Protein AF-A0A9E3Z6S1-F1 (afdb_monomer_lite)

Sequence (61 aa):
MPVLGLILLLLFIANVWAIISTLASNLPLWRRLLWVAVVCVPLVGLLLWLAFGPRAVGRRA

Structure (mmCIF, N/CA/C/O backbone):
data_AF-A0A9E3Z6S1-F1
#
_entry.id   AF-A0A9E3Z6S1-F1
#
loop_
_atom_site.group_PDB
_atom_site.id
_atom_site.type_symbol
_atom_site.label_atom_id
_atom_site.label_alt_id
_atom_site.label_comp_id
_atom_site.label_asym_id
_atom_site.label_entity_id
_atom_site.label_seq_id
_atom_site.pdbx_PDB_ins_code
_atom_site.Cartn_x
_atom_site.Cartn_y
_atom_site.Cartn_z
_atom_site.occupancy
_atom_site.B_iso_or_equiv
_atom_site.auth_seq_id
_atom_site.auth_comp_id
_atom_site.auth_asym_id
_atom_site.auth_atom_id
_atom_site.pdbx_PDB_model_num
ATOM 1 N N . MET A 1 1 ? 16.483 -1.542 -24.190 1.00 61.56 1 MET A N 1
ATOM 2 C CA . MET A 1 1 ? 15.201 -0.832 -23.976 1.00 61.56 1 MET A CA 1
ATOM 3 C C . MET A 1 1 ? 15.068 -0.448 -22.495 1.00 61.56 1 MET A C 1
ATOM 5 O O . MET A 1 1 ? 14.386 -1.143 -21.754 1.00 61.56 1 MET A O 1
ATOM 9 N N . PRO A 1 2 ? 15.767 0.607 -22.027 1.00 77.75 2 PRO A N 1
ATOM 10 C CA . PRO A 1 2 ? 15.914 0.943 -20.596 1.00 77.75 2 PRO A CA 1
ATOM 11 C C . PRO A 1 2 ? 14.618 1.407 -19.905 1.00 77.75 2 PRO A C 1
ATOM 13 O O . PRO A 1 2 ? 14.528 1.404 -18.681 1.00 77.75 2 PRO A O 1
ATOM 16 N N . VAL A 1 3 ? 13.598 1.765 -20.687 1.00 85.44 3 VAL A N 1
ATOM 17 C CA . VAL A 1 3 ? 12.324 2.319 -20.207 1.00 85.44 3 VAL A CA 1
ATOM 18 C C . VAL A 1 3 ? 11.576 1.350 -19.284 1.00 85.44 3 VAL A C 1
ATOM 20 O O . VAL A 1 3 ? 11.026 1.779 -18.274 1.00 85.44 3 VAL A O 1
ATOM 23 N N . LEU A 1 4 ? 11.609 0.040 -19.564 1.00 86.94 4 LEU A N 1
ATOM 24 C CA . LEU A 1 4 ? 10.940 -0.948 -18.709 1.00 86.94 4 LEU A CA 1
ATOM 25 C C . LEU A 1 4 ? 11.530 -0.985 -17.291 1.00 86.94 4 LEU A C 1
ATOM 27 O O . LEU A 1 4 ? 10.778 -1.048 -16.325 1.00 86.94 4 LEU A O 1
ATOM 31 N N . GLY A 1 5 ? 12.856 -0.898 -17.149 1.00 88.56 5 GLY A N 1
ATOM 32 C CA . GLY A 1 5 ? 13.512 -0.940 -15.837 1.00 88.56 5 GLY A CA 1
ATOM 33 C C . GLY A 1 5 ? 13.102 0.229 -14.937 1.00 88.56 5 GLY A C 1
ATOM 34 O O . GLY A 1 5 ? 12.823 0.033 -13.756 1.00 88.56 5 GLY A O 1
ATOM 35 N N . LEU A 1 6 ? 12.982 1.429 -15.515 1.00 90.06 6 LEU A N 1
ATOM 36 C CA . LEU A 1 6 ? 12.496 2.616 -14.805 1.00 90.06 6 LEU A CA 1
ATOM 37 C C . LEU A 1 6 ? 11.030 2.475 -14.376 1.00 90.06 6 LEU A C 1
ATOM 39 O O . LEU A 1 6 ? 10.688 2.852 -13.257 1.00 90.06 6 LEU A O 1
ATOM 43 N N . ILE A 1 7 ? 10.175 1.897 -15.225 1.00 90.06 7 ILE A N 1
ATOM 44 C CA . ILE A 1 7 ? 8.756 1.676 -14.902 1.00 90.06 7 ILE A CA 1
ATOM 45 C C . ILE A 1 7 ? 8.606 0.683 -13.743 1.00 90.06 7 ILE A C 1
ATOM 47 O O . ILE A 1 7 ? 7.836 0.946 -12.819 1.00 90.06 7 ILE A O 1
ATOM 51 N N . LEU A 1 8 ? 9.354 -0.426 -13.747 1.00 88.62 8 LEU A N 1
ATOM 52 C CA . LEU A 1 8 ? 9.325 -1.390 -12.641 1.00 88.62 8 LEU A CA 1
ATOM 53 C C . LEU A 1 8 ? 9.832 -0.779 -11.329 1.00 88.62 8 LEU A C 1
ATOM 55 O O . LEU A 1 8 ? 9.241 -1.025 -10.278 1.00 88.62 8 LEU A O 1
ATOM 59 N N . LEU A 1 9 ? 10.886 0.041 -11.383 1.00 90.44 9 LEU A N 1
ATOM 60 C CA . LEU A 1 9 ? 11.404 0.730 -10.201 1.00 90.44 9 LEU A CA 1
ATOM 61 C C . LEU A 1 9 ? 10.365 1.698 -9.618 1.00 90.44 9 LEU A C 1
ATOM 63 O O . LEU A 1 9 ? 10.148 1.723 -8.407 1.00 90.44 9 LEU A O 1
ATOM 67 N N . LEU A 1 10 ? 9.677 2.451 -10.479 1.00 91.12 10 LEU A N 1
ATOM 68 C CA . LEU A 1 10 ? 8.628 3.374 -10.055 1.00 91.12 10 LEU A CA 1
ATOM 69 C C . LEU A 1 10 ? 7.427 2.628 -9.456 1.00 91.12 10 LEU A C 1
ATOM 71 O O . LEU A 1 10 ? 6.923 3.018 -8.403 1.00 91.12 10 LEU A O 1
ATOM 75 N N . LEU A 1 11 ? 7.008 1.523 -10.081 1.00 89.69 11 LEU A N 1
ATOM 76 C CA . LEU A 1 11 ? 5.936 0.660 -9.584 1.00 89.69 11 LEU A CA 1
ATOM 77 C C . LEU A 1 11 ? 6.273 0.062 -8.208 1.00 89.69 11 LEU A C 1
ATOM 79 O O . LEU A 1 11 ? 5.397 -0.042 -7.347 1.00 89.69 11 LEU A O 1
ATOM 83 N N . PHE A 1 12 ? 7.532 -0.322 -7.995 1.00 90.50 12 PHE A N 1
ATOM 84 C CA . PHE A 1 12 ? 8.002 -0.861 -6.723 1.00 90.50 12 PHE A CA 1
ATOM 85 C C . PHE A 1 12 ? 7.948 0.190 -5.608 1.00 90.50 12 PHE A C 1
ATOM 87 O O . PHE A 1 12 ? 7.383 -0.065 -4.544 1.00 90.50 12 PHE A O 1
ATOM 94 N N . ILE A 1 13 ? 8.453 1.399 -5.871 1.00 93.62 13 ILE A N 1
ATOM 95 C CA . ILE A 1 13 ? 8.393 2.518 -4.917 1.00 93.62 13 ILE A CA 1
ATOM 96 C C . ILE A 1 13 ? 6.936 2.880 -4.602 1.00 93.62 13 ILE A C 1
ATOM 98 O O . ILE A 1 13 ? 6.573 3.042 -3.435 1.00 93.62 13 ILE A O 1
ATOM 102 N N . ALA A 1 14 ? 6.084 2.955 -5.627 1.00 90.75 14 ALA A N 1
ATOM 103 C CA . ALA A 1 14 ? 4.665 3.239 -5.457 1.00 90.75 14 ALA A CA 1
ATOM 104 C C . ALA A 1 14 ? 3.971 2.164 -4.599 1.00 90.75 14 ALA A C 1
ATOM 106 O O . ALA A 1 14 ? 3.135 2.501 -3.761 1.00 90.75 14 ALA A O 1
ATOM 107 N N . ASN A 1 15 ? 4.348 0.890 -4.753 1.00 87.75 15 ASN A N 1
ATOM 108 C CA . ASN A 1 15 ? 3.823 -0.206 -3.935 1.00 87.75 15 ASN A CA 1
ATOM 109 C C . ASN A 1 15 ? 4.140 -0.024 -2.455 1.00 87.75 15 ASN A C 1
ATOM 111 O O . ASN A 1 15 ? 3.244 -0.080 -1.612 1.00 87.75 15 ASN A O 1
ATOM 115 N N . VAL A 1 16 ? 5.407 0.242 -2.138 1.00 89.88 16 VAL A N 1
ATOM 116 C CA . VAL A 1 16 ? 5.844 0.493 -0.759 1.00 89.88 16 VAL A CA 1
ATOM 117 C C . VAL A 1 16 ? 5.089 1.683 -0.165 1.00 89.88 16 VAL A C 1
ATOM 119 O O . VAL A 1 16 ? 4.603 1.618 0.965 1.00 89.88 16 VAL A O 1
ATOM 122 N N . TRP A 1 17 ? 4.924 2.754 -0.941 1.00 90.19 17 TRP A N 1
ATOM 123 C CA . TRP A 1 17 ? 4.181 3.931 -0.506 1.00 90.19 17 TRP A CA 1
ATOM 124 C C . TRP A 1 17 ? 2.697 3.639 -0.229 1.00 90.19 17 TRP A C 1
ATOM 126 O O . TRP A 1 17 ? 2.179 4.069 0.804 1.00 90.19 17 TRP A O 1
ATOM 136 N N . ALA A 1 18 ? 2.028 2.855 -1.079 1.00 87.50 18 ALA A N 1
ATOM 137 C CA . ALA A 1 18 ? 0.640 2.445 -0.861 1.00 87.50 18 ALA A CA 1
ATOM 138 C C . ALA A 1 18 ? 0.472 1.648 0.447 1.00 87.50 18 ALA A C 1
ATOM 140 O O . ALA A 1 18 ? -0.500 1.853 1.180 1.00 87.50 18 ALA A O 1
ATO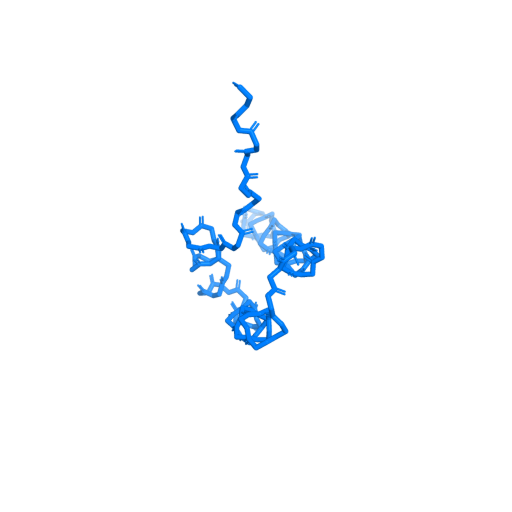M 141 N N . ILE A 1 19 ? 1.440 0.791 0.796 1.00 84.69 19 ILE A N 1
ATOM 142 C CA . ILE A 1 19 ? 1.451 0.071 2.080 1.00 84.69 19 ILE A CA 1
ATOM 143 C C . ILE A 1 19 ? 1.572 1.062 3.240 1.00 84.69 19 ILE A C 1
ATOM 145 O O . ILE A 1 19 ? 0.737 1.041 4.144 1.00 84.69 19 ILE A O 1
ATOM 149 N N . ILE A 1 20 ? 2.566 1.955 3.204 1.00 87.50 20 ILE A N 1
ATOM 150 C CA . ILE A 1 20 ? 2.810 2.945 4.268 1.00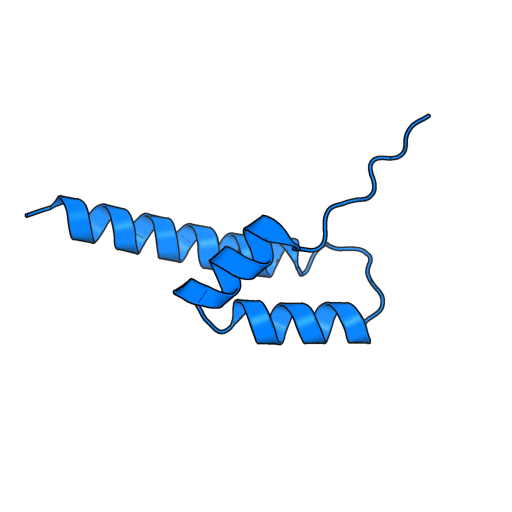 87.50 20 ILE A CA 1
ATOM 151 C C . ILE A 1 20 ? 1.594 3.856 4.467 1.00 87.50 20 ILE A C 1
ATOM 153 O O . ILE A 1 20 ? 1.243 4.147 5.606 1.00 87.50 20 ILE A O 1
ATOM 157 N N . SER A 1 21 ? 0.935 4.271 3.383 1.00 85.19 21 SER A N 1
ATOM 158 C CA . SER A 1 21 ? -0.251 5.128 3.435 1.00 85.19 21 SER A CA 1
ATOM 159 C C . SER A 1 21 ? -1.549 4.378 3.787 1.00 85.19 21 SER A C 1
ATOM 161 O O . SER A 1 21 ? -2.533 5.021 4.157 1.00 85.19 21 SER A O 1
ATOM 163 N N . THR A 1 22 ? -1.579 3.043 3.683 1.00 85.06 22 THR A N 1
ATOM 164 C CA . THR A 1 22 ? -2.673 2.187 4.197 1.00 85.06 22 THR A CA 1
ATOM 165 C C . THR A 1 22 ? -2.501 1.877 5.679 1.00 85.06 22 THR A C 1
ATOM 167 O O . THR A 1 22 ? -3.440 1.989 6.479 1.00 85.06 22 THR A O 1
ATOM 170 N N . LEU A 1 23 ? -1.260 1.592 6.087 1.00 82.06 23 LEU A N 1
ATOM 171 C CA . LEU A 1 23 ? -0.780 1.931 7.426 1.00 82.06 23 LEU A CA 1
ATOM 172 C C . LEU A 1 23 ? -0.917 3.470 7.591 1.00 82.06 23 LEU A C 1
ATOM 174 O O . LEU A 1 23 ? -1.449 4.075 6.707 1.00 82.06 23 LEU A O 1
ATOM 178 N N . ALA A 1 24 ? -0.567 4.196 8.644 1.00 81.25 24 ALA A N 1
ATOM 179 C CA . ALA A 1 24 ? -0.905 5.644 8.773 1.00 81.25 24 ALA A CA 1
ATOM 180 C C . ALA A 1 24 ? -2.406 6.089 8.658 1.00 81.25 24 ALA A C 1
ATOM 182 O O . ALA A 1 24 ? -2.789 7.029 9.349 1.00 81.25 24 ALA A O 1
ATOM 183 N N . SER A 1 25 ? -3.289 5.451 7.876 1.00 78.44 25 SER A N 1
ATOM 184 C CA . SER A 1 25 ? -4.712 5.759 7.781 1.00 78.44 25 SER A CA 1
ATOM 185 C C . SER A 1 25 ? -5.419 5.423 9.096 1.00 78.44 25 SER A C 1
ATOM 187 O O . SER A 1 25 ? -5.247 4.342 9.669 1.00 78.44 25 SER A O 1
ATOM 189 N N . ASN A 1 26 ? -6.231 6.362 9.587 1.00 76.44 26 ASN A N 1
ATOM 190 C CA . ASN A 1 26 ? -6.984 6.216 10.834 1.00 76.44 26 ASN A CA 1
ATOM 191 C C . ASN A 1 26 ? -8.327 5.501 10.594 1.00 76.44 26 ASN A C 1
ATOM 193 O O . ASN A 1 26 ? -9.394 5.998 10.951 1.00 76.44 26 ASN A O 1
ATOM 197 N N . LEU A 1 27 ? -8.281 4.370 9.886 1.00 78.56 27 LEU A N 1
ATOM 198 C CA . LEU A 1 27 ? -9.443 3.524 9.622 1.00 78.56 27 LEU A CA 1
ATOM 199 C C . LEU A 1 27 ? -9.570 2.416 10.673 1.00 78.56 27 LEU A C 1
ATOM 201 O O . LEU A 1 27 ? -8.552 1.947 11.191 1.00 78.56 27 LEU A O 1
ATOM 205 N N . PRO A 1 28 ? -10.800 1.935 10.939 1.00 82.88 28 PRO A N 1
ATOM 206 C CA . PRO A 1 28 ? -11.001 0.764 11.781 1.00 82.88 28 PRO A CA 1
ATOM 207 C C . PRO A 1 28 ? -10.216 -0.438 11.235 1.00 82.88 28 PRO A C 1
ATOM 209 O O . PRO A 1 28 ? -10.119 -0.628 10.018 1.00 82.88 28 PRO A O 1
ATOM 212 N N . LEU A 1 29 ? -9.681 -1.255 12.150 1.00 80.81 29 LEU A N 1
ATOM 213 C CA . LEU A 1 29 ? -8.741 -2.351 11.872 1.00 80.81 29 LEU A CA 1
ATOM 214 C C . LEU A 1 29 ? -9.197 -3.254 10.713 1.00 80.81 29 LEU A C 1
ATOM 216 O O . LEU A 1 29 ? -8.415 -3.545 9.813 1.00 80.81 29 LEU A O 1
ATOM 220 N N . TRP A 1 30 ? -10.483 -3.615 10.684 1.00 78.94 30 TRP A N 1
ATOM 221 C CA . TRP A 1 30 ? -11.073 -4.469 9.648 1.00 78.94 30 TRP A CA 1
ATOM 222 C C . TRP A 1 30 ? -10.977 -3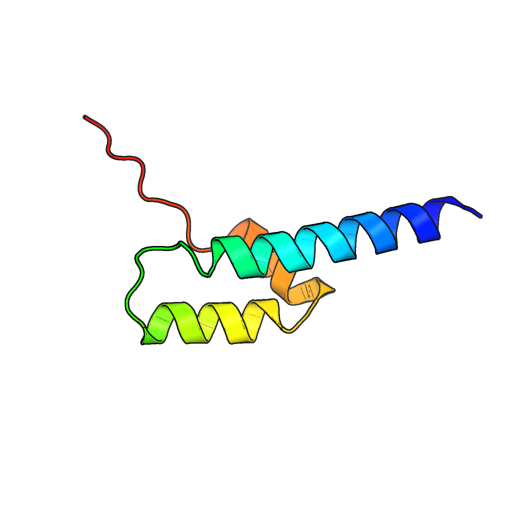.887 8.236 1.00 78.94 30 TRP A C 1
ATOM 224 O O . TRP A 1 30 ? -10.666 -4.603 7.288 1.00 78.94 30 TRP A O 1
ATOM 234 N N . ARG A 1 31 ? -11.185 -2.575 8.084 1.00 82.38 31 ARG A N 1
ATOM 235 C CA . ARG A 1 31 ? -11.055 -1.885 6.790 1.00 82.38 31 ARG A CA 1
ATOM 236 C C . ARG A 1 31 ? -9.598 -1.717 6.382 1.00 82.38 31 ARG A C 1
ATOM 238 O O . ARG A 1 31 ? -9.289 -1.783 5.197 1.00 82.38 31 ARG A O 1
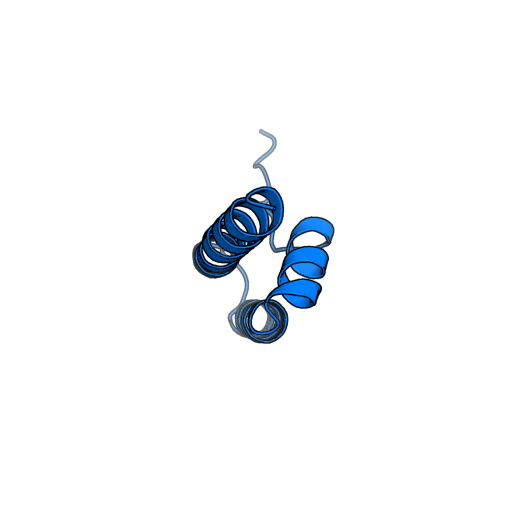ATOM 245 N N . ARG A 1 32 ? -8.711 -1.521 7.358 1.00 81.25 32 ARG A N 1
ATOM 246 C CA . ARG A 1 32 ? -7.268 -1.399 7.130 1.00 81.25 32 ARG A CA 1
ATOM 247 C C . ARG A 1 32 ? -6.669 -2.721 6.645 1.00 81.25 32 ARG A C 1
ATOM 249 O O . ARG A 1 32 ? -5.932 -2.718 5.667 1.00 81.25 32 ARG A O 1
ATOM 256 N N . LEU A 1 33 ? -7.061 -3.842 7.254 1.00 84.81 33 LEU A N 1
ATOM 257 C CA . LEU A 1 33 ? -6.677 -5.196 6.831 1.00 84.81 33 LEU A CA 1
ATOM 258 C C . LEU A 1 33 ? -7.130 -5.515 5.399 1.00 84.81 33 LEU A C 1
ATOM 260 O O . LEU A 1 33 ? -6.356 -6.062 4.619 1.00 84.81 33 LEU A O 1
ATOM 264 N N . LEU A 1 34 ? -8.353 -5.119 5.034 1.00 86.12 34 LEU A N 1
ATOM 265 C CA . LEU A 1 34 ? -8.897 -5.317 3.687 1.00 86.12 34 LEU A CA 1
ATOM 266 C C . LEU A 1 34 ? -8.061 -4.573 2.631 1.00 86.12 34 LEU A C 1
ATOM 268 O O . LEU A 1 34 ? -7.720 -5.137 1.596 1.00 86.12 34 LEU A O 1
ATOM 272 N N . TRP A 1 35 ? -7.651 -3.337 2.927 1.00 84.56 35 TRP A N 1
ATOM 273 C CA . TRP A 1 35 ? -6.772 -2.567 2.046 1.00 84.56 35 TRP A CA 1
ATOM 274 C C . TRP A 1 35 ? -5.358 -3.132 1.947 1.00 84.56 35 TRP A C 1
ATOM 276 O O . TRP A 1 35 ? -4.796 -3.144 0.856 1.00 84.56 35 TRP A O 1
ATOM 286 N N . VAL A 1 36 ? -4.797 -3.641 3.046 1.00 83.31 36 VAL A N 1
ATOM 287 C CA . VAL A 1 36 ? -3.495 -4.324 3.017 1.00 83.31 36 VAL A CA 1
ATOM 288 C C . VAL A 1 36 ? -3.554 -5.554 2.103 1.00 83.31 36 VAL A C 1
ATOM 290 O O . VAL A 1 36 ? -2.669 -5.728 1.269 1.00 83.31 36 VAL A O 1
ATOM 293 N N . ALA A 1 37 ? -4.625 -6.352 2.185 1.00 83.38 37 ALA A N 1
ATOM 294 C CA . ALA A 1 37 ? -4.821 -7.506 1.307 1.00 83.38 37 ALA A CA 1
ATOM 295 C C . ALA A 1 37 ? -4.940 -7.113 -0.178 1.00 83.38 37 ALA A C 1
ATOM 297 O O . ALA A 1 37 ? -4.402 -7.805 -1.039 1.00 83.38 37 ALA A O 1
ATOM 298 N N . VAL A 1 38 ? -5.590 -5.983 -0.485 1.00 83.56 38 VAL A N 1
ATOM 299 C CA . VAL A 1 38 ? -5.680 -5.452 -1.856 1.00 83.56 38 VAL A CA 1
ATOM 300 C C . VAL A 1 38 ? -4.312 -4.979 -2.353 1.00 83.56 38 VAL A C 1
ATOM 302 O O . VAL A 1 38 ? -3.904 -5.362 -3.446 1.00 83.56 38 VAL A O 1
ATOM 305 N N . VAL A 1 39 ? -3.578 -4.200 -1.552 1.00 83.75 39 VAL A N 1
ATOM 306 C CA . VAL A 1 39 ? -2.255 -3.651 -1.911 1.00 83.75 39 VAL A CA 1
ATOM 307 C C . VAL A 1 39 ? -1.190 -4.745 -2.077 1.00 83.75 39 VAL A C 1
ATOM 309 O O . VAL A 1 39 ? -0.247 -4.555 -2.838 1.00 83.75 39 VAL A O 1
ATOM 312 N N . CYS A 1 40 ? -1.361 -5.923 -1.463 1.00 79.94 40 CYS A N 1
ATOM 313 C CA . CYS A 1 40 ? -0.486 -7.083 -1.684 1.00 79.94 40 CYS A CA 1
ATOM 314 C C . CYS A 1 40 ? -0.420 -7.555 -3.149 1.00 79.94 40 CYS A C 1
ATOM 316 O O . CYS A 1 40 ? 0.514 -8.273 -3.502 1.00 79.94 40 CYS A O 1
ATOM 318 N N . VAL A 1 41 ? -1.374 -7.168 -4.005 1.00 83.31 41 VAL A N 1
ATOM 319 C CA . VAL A 1 41 ? -1.312 -7.420 -5.450 1.00 83.31 41 VAL A CA 1
ATOM 320 C C . VAL A 1 41 ? -0.628 -6.224 -6.126 1.00 83.31 41 VAL A C 1
ATOM 322 O O . VAL A 1 41 ? -1.268 -5.194 -6.317 1.00 83.31 41 VAL A O 1
ATOM 325 N N . PRO A 1 42 ? 0.645 -6.309 -6.544 1.00 75.62 42 PRO A N 1
ATOM 326 C CA . PRO A 1 42 ? 1.443 -5.109 -6.780 1.00 75.62 42 PRO A CA 1
ATOM 327 C C . PRO A 1 42 ? 0.958 -4.231 -7.936 1.00 75.62 42 PRO A C 1
ATOM 329 O O . PRO A 1 42 ? 1.021 -3.010 -7.853 1.00 75.62 42 PRO A O 1
ATOM 332 N N . LEU A 1 43 ? 0.458 -4.817 -9.023 1.00 81.44 43 LEU A N 1
ATOM 333 C CA . LEU A 1 43 ? -0.043 -4.024 -10.147 1.00 81.44 43 LEU A CA 1
ATOM 334 C C . LEU A 1 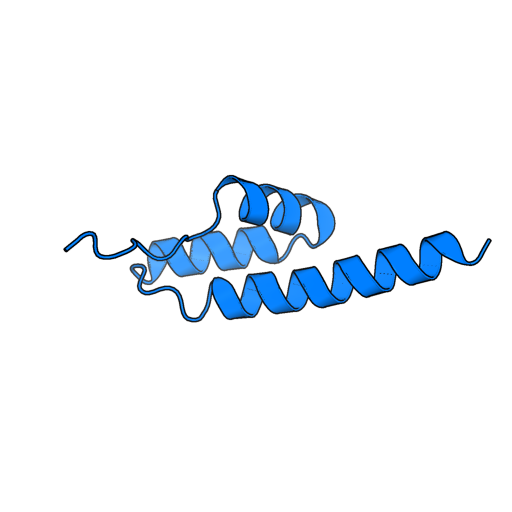43 ? -1.488 -3.567 -9.901 1.00 81.44 43 LEU A C 1
ATOM 336 O O . LEU A 1 43 ? -1.800 -2.379 -9.912 1.00 81.44 43 LEU A O 1
ATOM 340 N N . VAL A 1 44 ? -2.374 -4.535 -9.666 1.00 83.69 44 VAL A N 1
ATOM 341 C CA . VAL A 1 44 ? -3.826 -4.317 -9.588 1.00 83.69 44 VAL A CA 1
ATOM 342 C C . VAL A 1 44 ? -4.221 -3.655 -8.268 1.00 83.69 44 VAL A C 1
ATOM 344 O O . VAL A 1 44 ? -5.057 -2.755 -8.249 1.00 83.69 44 VAL A O 1
ATOM 347 N N . GLY A 1 45 ? -3.581 -4.052 -7.173 1.00 84.50 45 GLY A N 1
ATOM 348 C CA . GLY A 1 45 ? -3.764 -3.483 -5.845 1.00 84.50 45 GLY A CA 1
ATOM 349 C C . GLY A 1 45 ? -3.353 -2.024 -5.765 1.00 84.50 45 GLY A C 1
ATOM 350 O O . GLY A 1 45 ? -4.090 -1.222 -5.199 1.00 84.50 45 GLY A O 1
ATOM 351 N N . LEU A 1 46 ? -2.240 -1.655 -6.405 1.00 84.88 46 LEU A N 1
ATOM 352 C CA . LEU A 1 46 ? -1.819 -0.259 -6.514 1.00 84.88 46 LEU A CA 1
ATOM 353 C C . LEU A 1 46 ? -2.834 0.582 -7.303 1.00 84.88 46 LEU A C 1
ATOM 355 O O . LEU A 1 46 ? -3.192 1.675 -6.873 1.00 84.88 46 LEU A O 1
ATOM 359 N N . LEU A 1 47 ? -3.335 0.065 -8.427 1.00 85.88 47 LEU A N 1
ATOM 360 C CA . LEU A 1 47 ? -4.366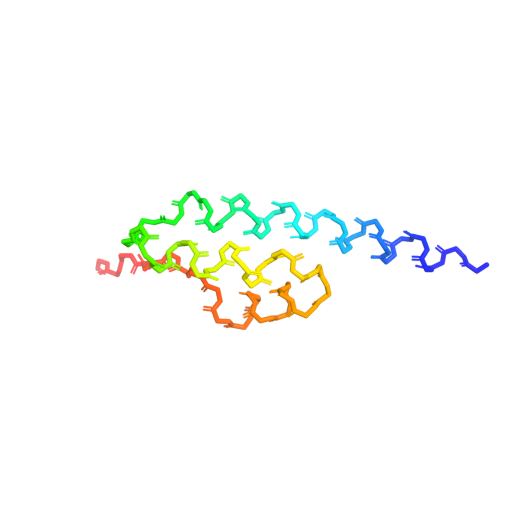 0.724 -9.241 1.00 85.88 47 LEU A CA 1
ATOM 361 C C . LEU A 1 47 ? -5.676 0.935 -8.461 1.00 85.88 47 LEU A C 1
ATOM 363 O O . LEU A 1 47 ? -6.227 2.038 -8.459 1.00 85.88 47 LEU A O 1
ATOM 367 N N . LEU A 1 48 ? -6.150 -0.092 -7.751 1.00 85.94 48 LEU A N 1
ATOM 368 C CA . LEU A 1 48 ? -7.332 -0.008 -6.883 1.00 85.94 48 LEU A CA 1
ATOM 369 C C . LEU A 1 48 ? -7.126 0.970 -5.723 1.00 85.94 48 LEU A C 1
ATOM 371 O O . LEU A 1 48 ? -8.032 1.735 -5.389 1.00 85.94 48 LEU A O 1
ATOM 375 N N . TRP A 1 49 ? -5.936 0.968 -5.129 1.00 87.56 49 TRP A N 1
ATOM 376 C CA . TRP A 1 49 ? -5.562 1.875 -4.051 1.00 87.56 49 TRP A CA 1
ATOM 377 C C . TRP A 1 49 ? -5.453 3.327 -4.524 1.00 87.56 49 TRP A C 1
ATOM 379 O O . TRP A 1 49 ? -5.914 4.233 -3.840 1.00 87.56 49 TRP A O 1
ATOM 389 N N . LEU A 1 50 ? -4.951 3.584 -5.729 1.00 83.75 50 LEU A N 1
ATOM 390 C CA . LEU A 1 50 ? -4.949 4.936 -6.295 1.00 83.75 50 LEU A CA 1
ATOM 391 C C . LEU A 1 50 ? -6.374 5.471 -6.508 1.00 83.75 50 LEU A C 1
ATOM 393 O O . LEU A 1 50 ? -6.652 6.639 -6.225 1.00 83.75 50 LEU A O 1
ATOM 397 N N . ALA A 1 51 ? -7.294 4.620 -6.966 1.00 84.00 51 ALA A N 1
ATOM 398 C CA . ALA A 1 51 ? -8.680 5.015 -7.195 1.00 84.00 51 ALA A CA 1
ATOM 399 C C . ALA A 1 51 ? -9.457 5.207 -5.880 1.00 84.00 51 ALA A C 1
ATOM 401 O O . ALA A 1 51 ? -10.012 6.284 -5.637 1.00 84.00 51 ALA A O 1
ATOM 402 N N . PHE A 1 52 ? -9.465 4.192 -5.014 1.00 83.44 52 PHE A N 1
ATOM 403 C CA . PHE A 1 52 ? -10.360 4.104 -3.853 1.00 83.44 52 PHE A CA 1
ATOM 404 C C . PHE A 1 52 ? -9.640 4.048 -2.506 1.00 83.44 52 PHE A C 1
ATOM 406 O O . PHE A 1 52 ? -10.301 3.919 -1.475 1.00 83.44 52 PHE A O 1
ATOM 413 N N . GLY A 1 53 ? -8.311 4.132 -2.505 1.00 80.25 53 GLY A N 1
ATOM 414 C CA . GLY A 1 53 ? -7.486 3.980 -1.316 1.00 80.25 53 GLY A CA 1
ATOM 415 C C . GLY A 1 53 ? -7.892 4.922 -0.191 1.00 80.25 53 GLY A C 1
ATOM 416 O O . GLY A 1 53 ? -8.511 5.965 -0.423 1.00 80.25 53 GLY A O 1
ATOM 417 N N . PRO A 1 54 ? -7.559 4.555 1.051 1.00 76.12 54 PRO A N 1
ATOM 418 C CA . PRO A 1 54 ? -7.962 5.277 2.241 1.00 76.12 54 PRO A CA 1
ATOM 419 C C . PRO A 1 54 ? -7.375 6.692 2.244 1.00 76.12 54 PRO A C 1
ATOM 421 O O . PRO A 1 54 ? -6.242 6.919 2.660 1.00 76.12 54 PRO A O 1
ATOM 424 N N . ARG A 1 55 ? -8.158 7.663 1.766 1.00 74.00 55 ARG A N 1
ATOM 425 C CA . ARG A 1 55 ? -7.771 9.075 1.767 1.00 74.00 55 ARG A CA 1
ATOM 426 C C . ARG A 1 55 ? -8.013 9.657 3.150 1.00 74.00 55 ARG A C 1
ATOM 428 O O . ARG A 1 55 ? -9.047 9.402 3.769 1.00 74.00 55 ARG A O 1
ATOM 435 N N . ALA A 1 56 ? -7.070 10.464 3.627 1.00 64.88 56 ALA A N 1
ATOM 436 C CA . ALA A 1 56 ? -7.290 11.261 4.822 1.00 64.88 56 ALA A CA 1
ATOM 437 C C . ALA A 1 56 ? -8.517 12.159 4.595 1.00 64.88 56 ALA A C 1
ATOM 439 O O . ALA A 1 56 ? -8.581 12.895 3.608 1.00 64.88 56 ALA A O 1
ATOM 440 N N . VAL A 1 57 ? -9.501 12.086 5.494 1.00 63.06 57 VAL A N 1
ATOM 441 C CA . VAL A 1 57 ? -10.610 13.044 5.514 1.00 63.06 57 VAL A CA 1
ATOM 442 C C . VAL A 1 57 ? -9.996 14.396 5.853 1.00 63.06 57 VAL A C 1
ATOM 444 O O . VAL A 1 57 ? -9.617 14.641 6.998 1.00 63.06 57 VAL A O 1
ATOM 447 N N . GLY A 1 58 ? -9.835 15.253 4.843 1.00 60.91 58 GLY A N 1
ATOM 448 C CA . GLY A 1 58 ? -9.431 16.634 5.054 1.00 60.91 58 GLY A CA 1
ATOM 449 C C . GLY A 1 58 ? -10.451 17.277 5.982 1.00 60.91 58 GLY A C 1
ATOM 450 O O . GLY A 1 58 ? -11.622 17.390 5.618 1.00 60.91 58 GLY A O 1
ATOM 451 N N . ARG A 1 59 ? -10.028 17.646 7.196 1.00 60.72 59 ARG A N 1
ATOM 452 C CA . ARG A 1 59 ? -10.837 18.483 8.082 1.00 60.72 59 ARG A CA 1
ATOM 453 C C . ARG A 1 59 ? -11.072 19.799 7.344 1.00 60.72 59 ARG A C 1
ATOM 455 O O . ARG A 1 59 ? -10.184 20.643 7.298 1.00 60.72 59 ARG A O 1
ATOM 462 N N . ARG A 1 60 ? -12.239 19.930 6.716 1.00 60.66 60 ARG A N 1
ATOM 463 C CA . ARG A 1 60 ? -12.770 21.222 6.290 1.00 60.66 60 ARG A CA 1
ATOM 464 C C . ARG A 1 60 ? -13.202 21.927 7.573 1.00 60.66 60 ARG A C 1
ATOM 466 O O . ARG A 1 60 ? -14.169 21.493 8.196 1.00 60.66 60 ARG A O 1
ATOM 473 N N . ALA A 1 61 ? -12.376 22.875 8.006 1.00 64.12 61 ALA A N 1
ATOM 474 C CA . ALA A 1 61 ? -12.762 23.918 8.948 1.00 64.12 61 ALA A CA 1
ATOM 475 C C . ALA A 1 61 ? -13.598 24.970 8.212 1.00 64.12 61 ALA A C 1
ATOM 477 O O . ALA A 1 61 ? -13.367 25.129 6.988 1.00 64.12 61 ALA A O 1
#

Secondary structure (DSSP, 8-state):
-THHHHHHHHHHHHHHHHHHHHSS----HHHHHHHHHHHTSTTHHHHHHHHH---------

Radius of gyration: 13.4 Å; chains: 1; bounding box: 29×31×36 Å

pLDDT: mean 81.87, std 8.2, range [60.66, 93.62]

Foldseek 3Di:
DCVVVVVVVVLVVLLVVLLVVLVVQPDDPVVSVVLNVLSVPSPRSSVCCVVPNRDDPPPPD